Protein AF-K9G5T8-F1 (afdb_monomer_lite)

Radius of gyration: 10.84 Å; chains: 1; bounding box: 25×14×28 Å

Sequence (43 aa):
MFWASFLGLEKGPSLFWEKEWGWIDAEGYVSHIAPLMEGFFRL

Secondary structure (DSSP, 8-state):
-EEEEEETTEEEEEEE--GGG-S--HHHIIIIIHHHHHHHHT-

Foldseek 3Di:
DKDFDADVPHGDDIDDDDVVLPDDDPVSCVVPPVVSVVVRVVD

Structure (mmCIF, N/CA/C/O backbone):
data_AF-K9G5T8-F1
#
_entry.id   AF-K9G5T8-F1
#
loop_
_atom_site.group_PDB
_atom_site.id
_atom_site.type_symbol
_atom_site.label_atom_id
_atom_site.label_alt_id
_atom_site.label_comp_id
_atom_site.label_asym_id
_atom_site.label_entity_id
_atom_site.label_seq_id
_atom_site.pdbx_PDB_ins_code
_atom_site.Cartn_x
_at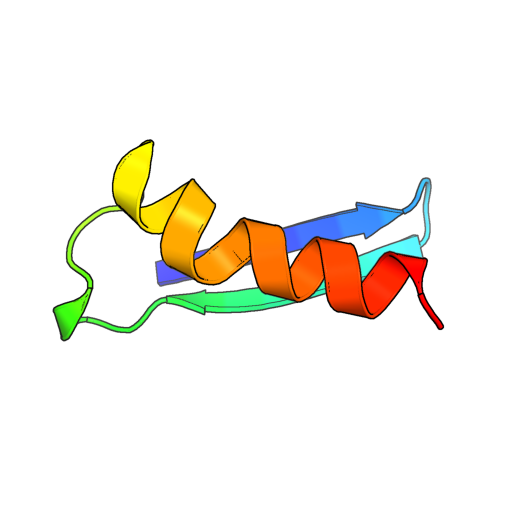om_site.Cartn_y
_atom_site.Cartn_z
_atom_site.occupancy
_atom_site.B_iso_or_equiv
_atom_site.auth_seq_id
_atom_site.auth_comp_id
_atom_site.auth_asym_id
_atom_site.auth_atom_id
_atom_site.pdbx_PDB_model_num
ATOM 1 N N . MET A 1 1 ? 1.314 2.458 10.048 1.00 92.50 1 MET A N 1
ATOM 2 C CA . MET A 1 1 ? 2.021 1.262 9.508 1.00 92.50 1 MET A CA 1
ATOM 3 C C . MET A 1 1 ? 2.695 1.646 8.193 1.00 92.50 1 MET A C 1
ATOM 5 O O . MET A 1 1 ? 2.494 2.766 7.749 1.00 92.50 1 MET A O 1
ATOM 9 N N . PHE A 1 2 ? 3.522 0.798 7.584 1.00 93.94 2 PHE A N 1
ATOM 10 C CA . PHE A 1 2 ? 4.105 1.083 6.267 1.00 93.94 2 PHE A CA 1
ATOM 11 C C . PHE A 1 2 ? 3.761 -0.049 5.307 1.00 93.94 2 PHE A C 1
ATOM 13 O O . PHE A 1 2 ? 3.928 -1.217 5.658 1.00 93.94 2 PHE A O 1
ATOM 20 N N . TRP A 1 3 ? 3.280 0.309 4.120 1.00 95.69 3 TRP A N 1
ATOM 21 C CA . TRP A 1 3 ? 3.036 -0.624 3.031 1.00 95.69 3 TRP A CA 1
ATOM 22 C C . TRP A 1 3 ? 3.901 -0.247 1.828 1.00 95.69 3 TRP A C 1
ATOM 24 O O . TRP A 1 3 ? 4.028 0.927 1.480 1.00 95.69 3 TRP A O 1
ATOM 34 N N . ALA A 1 4 ? 4.493 -1.244 1.180 1.00 95.69 4 ALA A N 1
ATOM 35 C CA . ALA A 1 4 ? 5.256 -1.061 -0.044 1.00 95.69 4 ALA A CA 1
ATOM 36 C C . ALA A 1 4 ? 5.124 -2.275 -0.956 1.00 95.69 4 ALA A C 1
ATOM 38 O O . ALA A 1 4 ? 4.843 -3.387 -0.504 1.00 95.69 4 ALA A O 1
ATOM 39 N N . SER A 1 5 ? 5.382 -2.042 -2.236 1.00 95.62 5 SER A N 1
ATOM 40 C CA . SER A 1 5 ? 5.422 -3.064 -3.274 1.00 95.62 5 SER A CA 1
ATOM 41 C C . SER A 1 5 ? 6.711 -2.985 -4.090 1.00 95.62 5 SER A C 1
ATOM 43 O O . SER A 1 5 ? 7.469 -2.014 -4.009 1.00 95.62 5 SER A O 1
ATOM 45 N N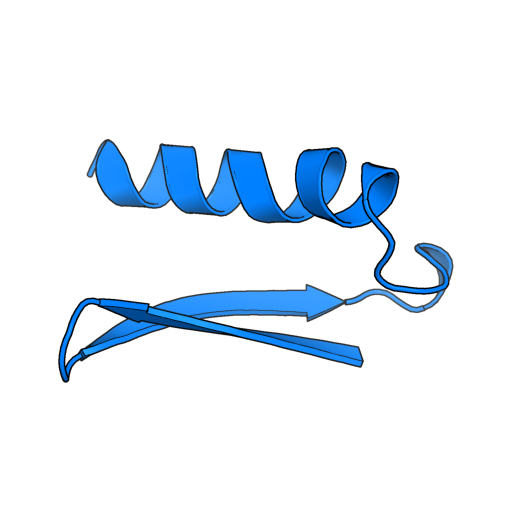 . PHE A 1 6 ? 6.948 -4.025 -4.885 1.00 95.88 6 PHE A N 1
ATOM 46 C CA . PHE A 1 6 ? 8.040 -4.110 -5.848 1.00 95.88 6 PHE A CA 1
ATOM 47 C C . PHE A 1 6 ? 7.470 -4.388 -7.240 1.00 95.88 6 PHE A C 1
ATOM 49 O O . PHE A 1 6 ? 6.515 -5.156 -7.373 1.00 95.88 6 PHE A O 1
ATOM 56 N N . LEU A 1 7 ? 8.073 -3.789 -8.268 1.00 93.25 7 LEU A N 1
ATOM 57 C CA . LEU A 1 7 ? 7.856 -4.149 -9.668 1.00 93.25 7 LEU A CA 1
ATOM 58 C C . LEU A 1 7 ? 9.077 -4.950 -10.134 1.00 93.25 7 LEU A C 1
ATOM 60 O O . LEU A 1 7 ? 10.098 -4.396 -10.535 1.00 93.25 7 LEU A O 1
ATOM 64 N N . GLY A 1 8 ? 9.002 -6.275 -10.008 1.00 92.62 8 GLY A N 1
ATOM 65 C CA . GLY A 1 8 ? 10.167 -7.135 -10.211 1.00 92.62 8 GLY A CA 1
ATOM 66 C C . GLY A 1 8 ? 11.261 -6.838 -9.181 1.00 92.62 8 GLY A C 1
ATOM 67 O O . GLY A 1 8 ? 11.045 -7.024 -7.986 1.00 92.62 8 GLY A O 1
ATOM 68 N N . LEU A 1 9 ? 12.431 -6.392 -9.650 1.00 96.12 9 LEU A N 1
ATOM 69 C CA . LEU A 1 9 ? 13.568 -6.014 -8.797 1.00 96.12 9 LEU A CA 1
ATOM 70 C C . LEU A 1 9 ? 13.589 -4.521 -8.439 1.00 96.12 9 LEU A C 1
ATOM 72 O O . LEU A 1 9 ? 14.439 -4.090 -7.661 1.00 96.12 9 LEU A O 1
ATOM 76 N N . GLU A 1 10 ? 12.676 -3.729 -8.999 1.00 95.50 10 GLU A N 1
ATOM 77 C CA . GLU A 1 10 ? 12.606 -2.292 -8.765 1.00 95.50 10 GLU A CA 1
ATOM 78 C C . GLU A 1 10 ? 11.595 -1.944 -7.673 1.00 95.50 10 GLU A C 1
ATOM 80 O O . GLU A 1 10 ? 10.637 -2.675 -7.397 1.00 95.50 10 GLU A O 1
ATOM 85 N N . LYS A 1 11 ? 11.807 -0.788 -7.040 1.00 94.69 11 LYS A N 1
ATOM 86 C CA . LYS A 1 11 ? 10.877 -0.259 -6.046 1.00 94.69 11 LYS A CA 1
ATOM 87 C C . LYS A 1 11 ? 9.558 0.118 -6.730 1.00 94.69 11 LYS A C 1
ATOM 89 O O . LYS A 1 11 ? 9.547 0.947 -7.635 1.00 94.69 11 LYS A O 1
ATOM 94 N N . GLY A 1 12 ? 8.459 -0.451 -6.244 1.00 94.75 12 GLY A N 1
ATOM 95 C CA . GLY A 1 12 ? 7.105 -0.064 -6.623 1.00 94.75 12 GLY A CA 1
ATOM 96 C C . GLY A 1 12 ? 6.532 1.025 -5.708 1.00 94.75 12 GLY A C 1
ATOM 97 O O . GLY A 1 12 ? 7.237 1.587 -4.857 1.00 94.75 12 GLY A O 1
ATOM 98 N N . PRO A 1 13 ? 5.235 1.334 -5.851 1.00 96.50 13 PRO A N 1
ATOM 99 C CA . PRO A 1 13 ? 4.548 2.272 -4.979 1.00 96.50 13 PRO A CA 1
ATOM 100 C C . PRO A 1 13 ? 4.639 1.894 -3.501 1.00 96.50 13 PRO A C 1
ATOM 102 O O . PRO A 1 13 ? 4.679 0.717 -3.124 1.00 96.50 13 PRO A O 1
ATOM 105 N N . SER A 1 14 ? 4.631 2.921 -2.658 1.00 96.12 14 SER A N 1
ATOM 106 C CA . SER A 1 14 ? 4.647 2.784 -1.207 1.00 96.12 14 SER A CA 1
ATOM 107 C C . SER A 1 14 ? 3.787 3.850 -0.550 1.00 96.12 14 SER A C 1
ATOM 109 O O . SER A 1 14 ? 3.681 4.962 -1.064 1.00 96.12 14 SER A O 1
ATOM 111 N N . LEU A 1 15 ? 3.239 3.514 0.610 1.00 96.31 15 LEU A N 1
ATOM 112 C CA . LEU A 1 15 ? 2.291 4.317 1.363 1.00 96.31 15 LEU A CA 1
ATOM 113 C C . LEU A 1 15 ? 2.622 4.235 2.855 1.00 96.31 15 LEU A C 1
ATOM 115 O O . LEU A 1 15 ? 2.813 3.146 3.409 1.00 96.31 15 LEU A O 1
ATOM 119 N N . PHE A 1 16 ? 2.627 5.388 3.520 1.00 97.12 16 PHE A N 1
ATOM 120 C CA . PHE A 1 16 ? 2.501 5.421 4.971 1.00 97.12 16 PHE A CA 1
ATOM 121 C C . PHE A 1 16 ? 1.031 5.233 5.330 1.00 97.12 16 PHE A C 1
ATOM 123 O O . PHE A 1 16 ? 0.164 5.964 4.871 1.00 97.12 16 PHE A O 1
ATOM 130 N N . TRP A 1 17 ? 0.757 4.188 6.100 1.00 96.31 17 TRP A N 1
ATOM 131 C CA . TRP A 1 17 ? -0.583 3.854 6.546 1.00 96.31 17 TRP A CA 1
ATOM 132 C C . TRP A 1 17 ? -0.928 4.671 7.781 1.00 96.31 17 TRP A C 1
ATOM 134 O O . TRP A 1 17 ? -0.321 4.458 8.847 1.00 96.31 17 TRP A O 1
ATOM 144 N N . GLU A 1 18 ? -1.893 5.568 7.621 1.00 96.00 18 GLU A N 1
ATOM 145 C CA . GLU A 1 18 ? -2.298 6.507 8.655 1.00 96.00 18 GLU A CA 1
ATOM 146 C C . GLU A 1 18 ? -2.953 5.799 9.842 1.00 96.00 18 GLU A C 1
ATOM 148 O O . GLU A 1 18 ? -3.536 4.717 9.731 1.00 96.00 18 GLU A O 1
ATOM 153 N N . LYS A 1 19 ? -2.808 6.387 11.031 1.00 93.25 19 LYS A N 1
ATOM 154 C CA . LYS A 1 19 ? -3.238 5.742 12.279 1.00 93.25 19 LYS A CA 1
ATOM 155 C C . LYS A 1 19 ? -4.760 5.595 12.339 1.00 93.25 19 LYS A C 1
ATOM 157 O O . LYS A 1 19 ? -5.265 4.610 12.871 1.00 93.25 19 LYS A O 1
ATOM 162 N N . GLU A 1 20 ? -5.474 6.572 11.803 1.00 96.06 20 GLU A N 1
ATOM 163 C CA . GLU A 1 20 ? -6.930 6.645 11.736 1.00 96.06 20 GLU A CA 1
ATOM 164 C C . GLU A 1 20 ? -7.551 5.621 10.781 1.00 96.06 20 GLU A C 1
ATOM 166 O O . GLU A 1 20 ? -8.728 5.309 10.932 1.00 96.06 20 GLU A O 1
ATOM 171 N N . TRP A 1 21 ? -6.776 5.051 9.853 1.00 95.31 21 TRP A N 1
ATOM 172 C CA . TRP A 1 21 ? -7.253 4.001 8.945 1.00 95.31 21 TRP A CA 1
ATOM 173 C C . TRP A 1 21 ? -7.332 2.625 9.614 1.00 95.31 21 TRP A C 1
ATOM 175 O O . TRP A 1 21 ? -7.823 1.674 9.017 1.00 95.31 21 TRP A O 1
ATOM 185 N N . GLY A 1 22 ? -6.858 2.490 10.856 1.00 95.12 22 GLY A N 1
ATOM 186 C CA . GLY A 1 22 ? -6.907 1.227 11.584 1.00 95.12 22 GLY A CA 1
ATOM 187 C C . GLY A 1 22 ? -5.921 0.198 11.031 1.00 95.12 22 GLY A C 1
ATOM 188 O O . GLY A 1 22 ? -4.758 0.518 10.776 1.00 95.12 22 GLY A O 1
ATOM 189 N N . TRP A 1 23 ? -6.362 -1.053 10.900 1.00 94.56 23 TRP A N 1
ATOM 190 C CA . TRP A 1 23 ? -5.546 -2.159 10.396 1.00 94.56 23 TRP A CA 1
ATOM 191 C C . TRP A 1 23 ? -5.635 -2.276 8.877 1.00 94.56 23 TRP A C 1
ATOM 193 O O . TRP A 1 23 ? -6.614 -1.860 8.270 1.00 94.56 23 TRP A O 1
ATOM 203 N N . ILE A 1 24 ? -4.618 -2.883 8.265 1.00 94.19 24 ILE A N 1
ATOM 204 C CA . ILE A 1 24 ? -4.706 -3.271 6.857 1.00 94.19 24 ILE A CA 1
ATOM 205 C C . ILE A 1 24 ? -5.563 -4.535 6.783 1.00 94.19 24 ILE A C 1
ATOM 207 O O . ILE A 1 24 ? -5.097 -5.626 7.111 1.00 94.19 24 ILE A O 1
ATOM 211 N N . ASP A 1 25 ? -6.807 -4.377 6.355 1.00 95.50 25 ASP A N 1
ATOM 212 C CA . ASP A 1 25 ? -7.711 -5.463 5.994 1.00 95.50 25 ASP A CA 1
ATOM 213 C C . ASP A 1 25 ? -8.059 -5.401 4.498 1.00 95.50 25 ASP A C 1
ATOM 215 O O . ASP A 1 25 ? -7.478 -4.626 3.735 1.00 95.50 25 ASP A O 1
ATOM 219 N N . ALA A 1 26 ? -8.975 -6.262 4.054 1.00 97.12 26 ALA A N 1
ATOM 220 C CA . ALA A 1 26 ? -9.366 -6.310 2.651 1.00 97.12 26 ALA A CA 1
ATOM 221 C C . ALA A 1 26 ? -10.011 -4.996 2.173 1.00 97.12 26 ALA A C 1
ATOM 223 O O . ALA A 1 26 ? -9.730 -4.557 1.059 1.0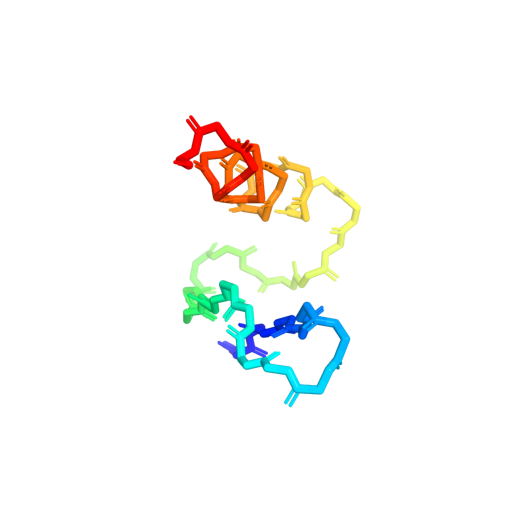0 97.12 26 ALA A O 1
ATOM 224 N N . GLU A 1 27 ? -10.843 -4.361 3.001 1.00 97.38 27 GLU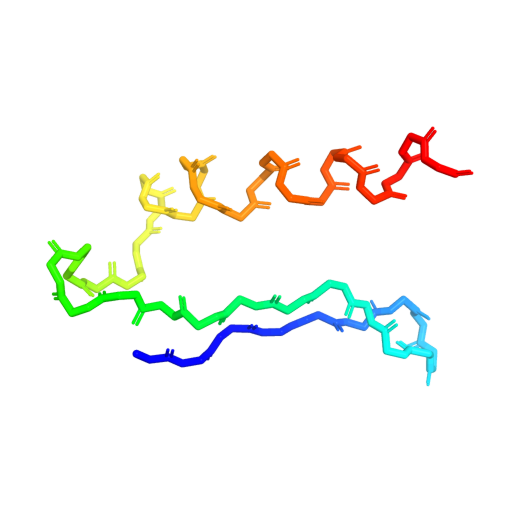 A N 1
ATOM 225 C CA . GLU A 1 27 ? -11.543 -3.126 2.641 1.00 97.38 27 GLU A CA 1
ATOM 226 C C . GLU A 1 27 ? -10.562 -1.954 2.556 1.00 97.38 27 GLU A C 1
ATOM 228 O O . GLU A 1 27 ? -10.498 -1.277 1.528 1.00 97.38 27 GLU A O 1
ATOM 233 N N . GLY A 1 28 ? -9.720 -1.788 3.577 1.00 96.19 28 GLY A N 1
ATOM 234 C CA . GLY A 1 28 ? -8.669 -0.780 3.610 1.00 96.19 28 GLY A CA 1
ATOM 235 C C . GLY A 1 28 ? -7.647 -0.957 2.485 1.00 96.19 28 GLY A C 1
ATOM 236 O O . GLY A 1 28 ? -7.159 0.018 1.910 1.00 96.19 28 GLY A O 1
ATOM 237 N N . TYR A 1 29 ? -7.312 -2.196 2.124 1.00 95.88 29 TYR A N 1
ATOM 238 C CA . TYR A 1 29 ? -6.412 -2.445 1.001 1.00 95.88 29 TYR A CA 1
ATOM 239 C C . TYR A 1 29 ? -7.035 -1.979 -0.321 1.00 95.88 29 TYR A C 1
ATOM 241 O O . TYR A 1 29 ? -6.382 -1.299 -1.115 1.00 95.88 29 TYR A O 1
ATOM 249 N N . VAL A 1 30 ? -8.308 -2.300 -0.560 1.00 97.56 30 VAL A N 1
ATOM 250 C CA . VAL A 1 30 ? -9.017 -1.878 -1.775 1.00 97.56 30 VAL A CA 1
ATOM 251 C C . VAL A 1 30 ? -9.196 -0.360 -1.824 1.00 97.56 30 VAL A C 1
ATOM 253 O O . VAL A 1 30 ? -9.040 0.218 -2.895 1.00 97.56 30 VAL A O 1
ATOM 256 N N . SER A 1 31 ? -9.474 0.305 -0.703 1.00 97.38 31 SER A N 1
ATOM 257 C CA . SER A 1 31 ? -9.696 1.756 -0.680 1.00 97.38 31 SER A CA 1
ATOM 258 C C . SER A 1 31 ? -8.409 2.577 -0.813 1.00 97.38 31 SER A C 1
ATOM 260 O O . SER A 1 31 ? -8.428 3.628 -1.454 1.00 97.38 31 SER A O 1
ATOM 262 N N . HIS A 1 32 ? -7.292 2.121 -0.234 1.00 96.50 32 HIS A N 1
ATOM 263 C CA . HIS A 1 32 ? -6.058 2.913 -0.152 1.00 96.50 32 HIS A CA 1
ATOM 264 C C . HIS A 1 32 ? -4.934 2.416 -1.072 1.00 96.50 32 HIS A C 1
ATOM 266 O O . HIS A 1 32 ? -4.171 3.229 -1.594 1.00 96.50 32 HIS A O 1
ATOM 272 N N . ILE A 1 33 ? -4.814 1.103 -1.298 1.00 97.12 33 ILE A N 1
ATOM 273 C CA . ILE A 1 33 ? -3.715 0.520 -2.088 1.00 97.12 33 ILE A CA 1
ATOM 274 C C . ILE A 1 33 ? -4.094 0.337 -3.555 1.00 97.12 33 ILE A C 1
ATOM 276 O O . ILE A 1 33 ? -3.297 0.669 -4.433 1.00 97.12 33 ILE A O 1
ATOM 280 N N . ALA A 1 34 ? -5.293 -0.175 -3.849 1.00 96.44 34 ALA A N 1
ATOM 281 C CA . ALA A 1 34 ? -5.685 -0.448 -5.233 1.00 96.44 34 ALA A CA 1
ATOM 282 C C . ALA A 1 34 ? -5.637 0.805 -6.140 1.00 96.44 34 ALA A C 1
ATOM 284 O O . ALA A 1 34 ? -5.057 0.701 -7.223 1.00 96.44 34 ALA A O 1
ATOM 285 N N . PRO A 1 35 ? -6.103 1.999 -5.711 1.00 96.75 35 PRO A N 1
ATOM 286 C CA . PRO A 1 35 ? -6.005 3.212 -6.526 1.00 96.75 35 PRO A CA 1
ATOM 287 C C . PRO A 1 35 ? -4.559 3.668 -6.749 1.00 96.75 35 PRO A C 1
ATOM 289 O O . PRO A 1 35 ? -4.223 4.172 -7.820 1.00 96.75 35 PRO A O 1
ATOM 292 N N . LEU A 1 36 ? -3.683 3.467 -5.757 1.00 96.50 36 LEU A N 1
ATOM 293 C CA . LEU A 1 36 ? -2.258 3.782 -5.872 1.00 96.50 36 LEU A CA 1
ATOM 294 C C . LEU A 1 36 ? -1.586 2.902 -6.937 1.00 96.50 36 LEU A C 1
ATOM 296 O O . LEU A 1 36 ? -0.825 3.403 -7.764 1.00 96.50 36 LEU A O 1
ATOM 300 N N . MET A 1 37 ? -1.890 1.602 -6.937 1.00 95.88 37 MET A N 1
ATOM 301 C CA . MET A 1 37 ? -1.382 0.664 -7.941 1.00 95.88 37 MET A CA 1
ATOM 302 C C . MET A 1 37 ? -1.959 0.945 -9.328 1.00 95.88 37 MET A C 1
ATOM 304 O O . MET A 1 37 ? -1.227 0.914 -10.313 1.00 95.88 37 MET A O 1
ATOM 308 N N . GLU A 1 38 ? -3.250 1.262 -9.419 1.00 96.00 38 GLU A N 1
ATOM 309 C CA . GLU A 1 38 ? -3.882 1.652 -10.679 1.00 96.00 38 GLU A CA 1
ATOM 310 C C . GLU A 1 38 ? -3.240 2.914 -11.269 1.00 96.00 38 GLU A C 1
ATOM 312 O O . GLU A 1 38 ? -2.938 2.946 -12.462 1.00 96.00 38 GLU A O 1
ATOM 317 N N . GLY A 1 39 ? -2.974 3.929 -10.443 1.00 95.44 39 GLY A N 1
ATOM 318 C CA . GLY A 1 39 ? -2.248 5.127 -10.862 1.00 95.44 39 GLY A CA 1
ATOM 319 C C . GLY A 1 39 ? -0.831 4.813 -11.342 1.00 95.44 39 GLY A C 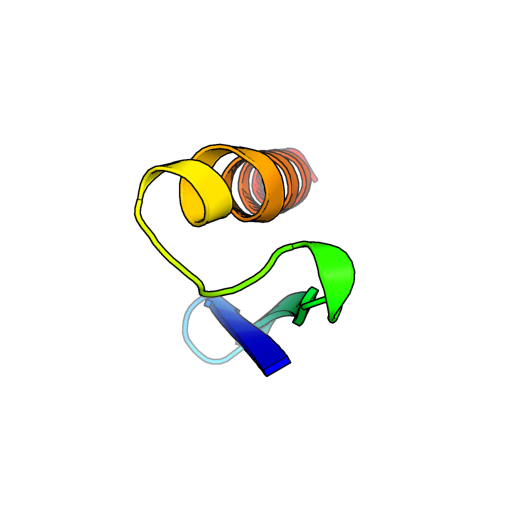1
ATOM 320 O O . GLY A 1 39 ? -0.395 5.360 -12.349 1.00 95.44 39 GLY A O 1
ATOM 321 N N . PHE A 1 40 ? -0.138 3.892 -10.671 1.00 94.62 40 PHE A N 1
ATOM 322 C CA . PHE A 1 40 ? 1.206 3.466 -11.056 1.00 94.62 40 PHE A CA 1
ATOM 323 C C . PHE A 1 40 ? 1.247 2.729 -12.400 1.00 94.62 40 PHE A C 1
ATOM 325 O O . PHE A 1 40 ? 2.137 2.996 -13.195 1.00 94.62 40 PHE A O 1
ATOM 332 N N . PHE A 1 41 ? 0.287 1.846 -12.687 1.00 92.00 41 PHE A N 1
ATOM 333 C CA . PHE A 1 41 ? 0.239 1.125 -13.968 1.00 92.00 41 PHE A CA 1
ATOM 334 C C . PHE A 1 41 ? -0.220 1.976 -15.156 1.00 92.00 41 PHE A C 1
ATOM 336 O O . PHE A 1 41 ? -0.070 1.555 -16.301 1.00 92.00 41 PHE A O 1
ATOM 343 N N . ARG A 1 42 ? -0.840 3.132 -14.899 1.00 93.50 42 ARG A N 1
ATOM 344 C CA . ARG A 1 42 ? -1.302 4.063 -15.938 1.00 93.50 42 ARG A CA 1
ATOM 345 C C . ARG A 1 42 ? -0.230 5.080 -16.360 1.00 93.50 42 ARG A C 1
ATOM 347 O O . ARG A 1 42 ? -0.483 5.820 -17.311 1.00 93.50 42 ARG A O 1
ATOM 354 N N . LEU A 1 43 ? 0.903 5.137 -15.656 1.00 68.56 43 LEU A N 1
ATOM 355 C CA . LEU A 1 43 ? 2.095 5.924 -16.004 1.00 68.56 43 LEU A CA 1
ATOM 356 C C . LEU A 1 43 ? 3.016 5.130 -16.937 1.00 68.56 43 LEU A C 1
ATOM 358 O O . LEU A 1 43 ? 3.623 5.782 -17.814 1.00 68.56 43 LEU A O 1
#

Organism: Penicillium digitatum (strain Pd1 / CECT 20795) (NCBI:txid1170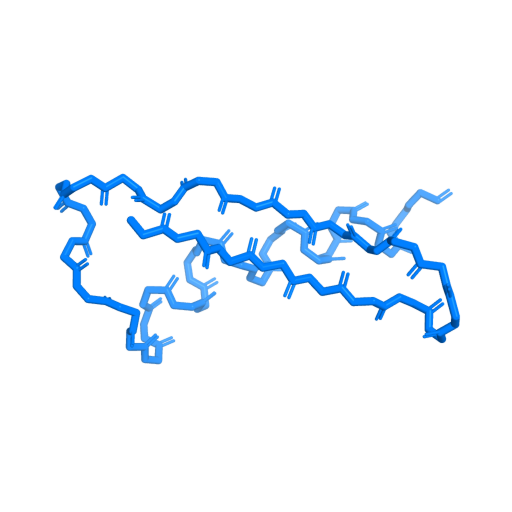230)

pLDDT: mean 94.87, std 4.28, range [68.56, 97.56]